Protein AF-A0A4R1ARC1-F1 (afdb_monomer_lite)

Radius of gyration: 11.85 Å; chains: 1; bounding box: 32×26×24 Å

Structure (mmCIF, N/CA/C/O backbone):
data_AF-A0A4R1ARC1-F1
#
_entry.id   AF-A0A4R1ARC1-F1
#
loop_
_atom_site.group_PDB
_atom_site.id
_atom_site.type_symbol
_atom_site.label_atom_id
_atom_site.label_alt_id
_atom_site.label_comp_id
_atom_site.label_asym_id
_atom_site.label_entity_id
_atom_site.label_seq_id
_atom_site.pdbx_PDB_ins_code
_atom_site.Cartn_x
_atom_site.Cartn_y
_atom_site.Cartn_z
_atom_site.occupancy
_atom_site.B_iso_or_equiv
_atom_site.auth_seq_id
_atom_site.auth_comp_id
_atom_site.auth_asym_id
_atom_site.auth_atom_id
_atom_site.pdbx_PDB_model_num
ATOM 1 N N . MET A 1 1 ? 1.862 3.022 -10.578 1.00 90.06 1 MET A N 1
ATOM 2 C CA . MET A 1 1 ? 0.577 2.445 -10.128 1.00 90.06 1 MET A CA 1
ATOM 3 C C . MET A 1 1 ? -0.563 3.443 -10.360 1.00 90.06 1 MET A C 1
ATOM 5 O O . MET A 1 1 ? -0.279 4.633 -10.358 1.00 90.06 1 MET A O 1
ATOM 9 N N . LYS A 1 2 ? -1.820 3.014 -10.586 1.00 93.06 2 LYS A N 1
ATOM 10 C CA . LYS A 1 2 ? -3.000 3.915 -10.596 1.00 93.06 2 LYS A CA 1
ATOM 11 C C . LYS A 1 2 ? -3.759 3.827 -9.269 1.00 93.06 2 LYS A C 1
ATOM 13 O O . LYS A 1 2 ? -3.868 2.737 -8.718 1.00 93.06 2 LYS A O 1
ATOM 18 N N . GLU A 1 3 ? -4.383 4.930 -8.842 1.00 95.56 3 GLU A N 1
ATOM 19 C CA . GLU A 1 3 ? -5.234 5.001 -7.635 1.00 95.56 3 GLU A CA 1
ATOM 20 C C . GLU A 1 3 ? -6.268 3.864 -7.576 1.00 95.56 3 GLU A C 1
ATOM 22 O O . GLU A 1 3 ? -6.374 3.170 -6.571 1.00 95.56 3 GLU A O 1
ATOM 27 N N . LEU A 1 4 ? -6.982 3.611 -8.681 1.00 96.44 4 LEU A N 1
ATOM 28 C CA . LEU A 1 4 ? -8.010 2.566 -8.744 1.00 96.44 4 LEU A CA 1
ATOM 29 C C . LEU A 1 4 ? -7.451 1.149 -8.542 1.00 96.44 4 LEU A C 1
ATOM 31 O O . LEU A 1 4 ? -8.164 0.287 -8.029 1.00 96.44 4 LEU A O 1
ATOM 35 N N . ASP A 1 5 ? -6.217 0.893 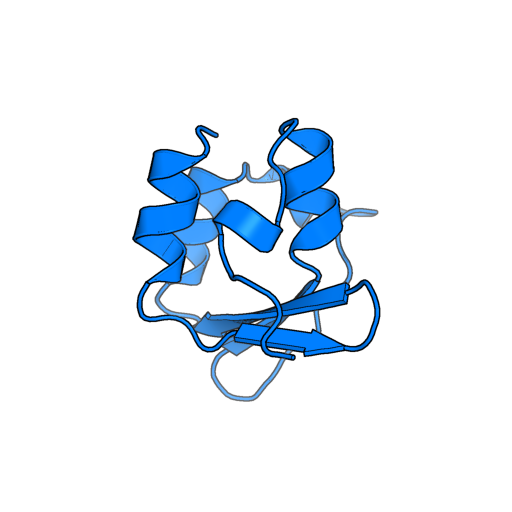-8.974 1.00 96.56 5 ASP A N 1
ATOM 36 C CA . ASP A 1 5 ? -5.603 -0.430 -8.850 1.00 96.56 5 ASP A CA 1
ATOM 37 C C . ASP A 1 5 ? -5.184 -0.676 -7.393 1.00 96.56 5 ASP A C 1
ATOM 39 O O . ASP A 1 5 ? -5.520 -1.721 -6.837 1.00 96.56 5 ASP A O 1
ATOM 43 N N . LEU A 1 6 ? -4.584 0.330 -6.741 1.00 96.62 6 LEU A N 1
ATOM 44 C CA . LEU A 1 6 ? -4.306 0.295 -5.300 1.00 96.62 6 LEU A CA 1
ATOM 45 C C . LEU A 1 6 ? -5.591 0.146 -4.484 1.00 96.62 6 LEU A C 1
ATOM 47 O O . LEU A 1 6 ? -5.684 -0.725 -3.625 1.00 96.62 6 LEU A O 1
ATOM 51 N N . TYR A 1 7 ? -6.611 0.948 -4.797 1.00 96.81 7 TYR A N 1
ATOM 52 C CA . TYR A 1 7 ? -7.899 0.902 -4.112 1.00 96.81 7 TYR A CA 1
ATOM 53 C C . TYR A 1 7 ? -8.518 -0.499 -4.153 1.00 96.81 7 TYR A C 1
ATOM 55 O O . TYR A 1 7 ? -8.976 -0.995 -3.127 1.00 96.81 7 TYR A O 1
ATOM 63 N N . LYS A 1 8 ? -8.511 -1.153 -5.325 1.00 97.19 8 LYS A N 1
ATOM 64 C CA . LYS A 1 8 ? -9.017 -2.526 -5.486 1.00 97.19 8 LYS A CA 1
ATOM 65 C C . LYS A 1 8 ? -8.214 -3.530 -4.672 1.00 97.19 8 LYS A C 1
ATOM 67 O O . LYS A 1 8 ? -8.818 -4.370 -4.012 1.00 97.19 8 LYS A O 1
ATOM 72 N N . PHE A 1 9 ? -6.887 -3.430 -4.713 1.00 97.06 9 PHE A N 1
ATOM 73 C CA . PHE A 1 9 ? -6.006 -4.309 -3.953 1.00 97.06 9 PHE A CA 1
ATOM 74 C C . PHE A 1 9 ? -6.243 -4.186 -2.438 1.00 97.06 9 PHE A C 1
ATOM 76 O O . PHE A 1 9 ? -6.227 -5.187 -1.732 1.00 97.06 9 PHE A O 1
ATOM 83 N N . CYS A 1 10 ? -6.521 -2.982 -1.932 1.00 96.81 10 CYS A N 1
ATOM 84 C CA . CYS A 1 10 ? -6.717 -2.728 -0.504 1.00 96.81 10 CYS A CA 1
ATOM 85 C C . CYS A 1 10 ? -8.098 -3.136 0.054 1.00 96.81 10 CYS A C 1
ATOM 87 O O . CYS A 1 10 ? -8.278 -3.095 1.270 1.00 96.81 10 CYS A O 1
ATOM 89 N N . GLN A 1 11 ? -9.086 -3.507 -0.775 1.00 95.00 11 GLN A N 1
ATOM 90 C CA . GLN A 1 11 ? -10.485 -3.669 -0.325 1.00 95.00 11 GLN A CA 1
ATOM 91 C C . GLN A 1 11 ? -10.704 -4.766 0.724 1.00 95.00 11 GLN A C 1
ATOM 93 O O . GLN A 1 11 ? -11.641 -4.674 1.518 1.00 95.00 11 GLN A O 1
ATOM 98 N N . ASP A 1 12 ? -9.881 -5.808 0.713 1.00 95.31 12 ASP A N 1
ATOM 99 C CA . ASP A 1 12 ? -9.962 -6.954 1.620 1.00 95.31 12 ASP A CA 1
ATOM 100 C C . ASP A 1 12 ? -8.822 -6.979 2.652 1.00 95.31 12 ASP A C 1
ATOM 102 O O . ASP A 1 12 ? -8.717 -7.927 3.436 1.00 95.31 12 ASP A O 1
ATOM 106 N N . LYS A 1 13 ? -7.974 -5.943 2.674 1.00 96.62 13 LYS A N 1
ATOM 107 C CA . LYS A 1 13 ? -6.825 -5.851 3.578 1.00 96.62 13 LYS A CA 1
ATOM 108 C C . LYS A 1 13 ? -7.221 -5.187 4.889 1.00 96.62 13 LYS A C 1
ATOM 110 O O . LYS A 1 13 ? -8.075 -4.301 4.944 1.00 96.62 13 LYS A O 1
ATOM 115 N N . GLU A 1 14 ? -6.565 -5.598 5.970 1.00 97.19 14 GLU A N 1
ATOM 116 C CA . GLU A 1 14 ? -6.659 -4.859 7.223 1.00 97.19 14 GLU A CA 1
ATOM 117 C C . GLU A 1 14 ? -5.866 -3.556 7.089 1.00 97.19 14 GLU A C 1
ATOM 119 O O . GLU A 1 14 ? -4.694 -3.566 6.707 1.00 97.19 14 GLU A O 1
ATOM 124 N N . MET A 1 15 ? -6.521 -2.437 7.405 1.00 97.44 15 MET A N 1
ATOM 125 C CA . MET A 1 15 ? -5.923 -1.107 7.392 1.00 97.44 15 MET A CA 1
ATOM 126 C C . MET A 1 15 ? -6.342 -0.303 8.616 1.00 97.44 15 MET A C 1
ATOM 128 O O . MET A 1 15 ? -7.464 -0.437 9.123 1.00 97.44 15 MET A O 1
ATOM 132 N N . ARG A 1 16 ? -5.445 0.561 9.093 1.00 97.50 16 ARG A N 1
ATOM 133 C CA . ARG A 1 16 ? -5.711 1.422 10.244 1.00 97.50 16 ARG A CA 1
ATOM 134 C C . ARG A 1 16 ? -4.917 2.719 10.193 1.00 97.50 16 ARG A C 1
ATOM 136 O O . ARG A 1 16 ? -3.695 2.711 10.104 1.00 97.50 16 ARG A O 1
ATOM 143 N N . TRP A 1 17 ? -5.626 3.823 10.396 1.00 97.31 17 TRP A N 1
ATOM 144 C CA . TRP A 1 17 ? -5.016 5.121 10.654 1.00 97.31 17 TRP A CA 1
ATOM 145 C C . TRP A 1 17 ? -4.427 5.215 12.063 1.00 97.31 17 TRP A C 1
ATOM 147 O O . TRP A 1 17 ? -5.071 4.840 13.048 1.00 97.31 17 TRP A O 1
ATOM 157 N N . HIS A 1 18 ? -3.229 5.782 12.164 1.00 95.31 18 HIS A N 1
ATOM 158 C CA . HIS A 1 18 ? -2.608 6.186 13.418 1.00 95.31 18 HIS A CA 1
ATOM 159 C C . HIS A 1 18 ? -1.996 7.582 13.262 1.00 95.31 18 HIS A C 1
ATOM 161 O O . HIS A 1 18 ? -0.855 7.739 12.830 1.00 95.31 18 HIS A O 1
ATOM 167 N N . GLY A 1 19 ? -2.786 8.609 13.587 1.00 94.56 19 GLY A N 1
ATOM 168 C CA . GLY A 1 19 ? -2.439 9.991 13.258 1.00 94.56 19 GLY A CA 1
ATOM 169 C C . GLY A 1 19 ? -2.440 10.189 11.743 1.00 94.56 19 GLY A C 1
ATOM 170 O O . GLY A 1 19 ? -3.481 10.030 11.101 1.00 94.56 19 GLY A O 1
ATOM 171 N N . ASP A 1 20 ? -1.269 10.493 11.191 1.00 95.19 20 ASP A N 1
ATOM 172 C CA . ASP A 1 20 ? -1.072 10.729 9.757 1.00 95.19 20 ASP A CA 1
ATOM 173 C C . ASP A 1 20 ? -0.488 9.527 9.014 1.00 95.19 20 ASP A C 1
ATOM 175 O O . ASP A 1 20 ? -0.273 9.617 7.816 1.00 95.19 20 ASP A O 1
ATOM 179 N N . LYS A 1 21 ? -0.285 8.395 9.699 1.00 96.44 21 LYS A N 1
ATOM 180 C CA . LYS A 1 21 ? 0.178 7.139 9.096 1.00 96.44 21 LYS A CA 1
ATOM 181 C C . LYS A 1 21 ? -0.994 6.211 8.803 1.00 96.44 21 LYS A C 1
ATOM 183 O O . LYS A 1 21 ? -1.872 6.047 9.662 1.00 96.44 21 LYS A O 1
ATOM 188 N N . LEU A 1 22 ? -0.987 5.565 7.640 1.00 97.50 22 LEU A N 1
ATOM 189 C CA . LEU A 1 22 ? -1.981 4.566 7.248 1.00 97.50 22 LEU A CA 1
ATOM 190 C C . LEU A 1 22 ? -1.308 3.201 7.212 1.00 97.50 22 LEU A C 1
ATOM 192 O O . LEU A 1 22 ? -0.693 2.825 6.221 1.00 97.50 22 LEU A O 1
ATOM 196 N N . TYR A 1 23 ? -1.451 2.442 8.294 1.00 97.75 23 TYR A N 1
ATOM 197 C CA . TYR A 1 23 ? -0.893 1.100 8.348 1.00 97.75 23 TYR A CA 1
ATOM 198 C C . TYR A 1 23 ? -1.745 0.121 7.551 1.00 97.75 23 TYR A C 1
ATOM 200 O O . TYR A 1 23 ? -2.970 0.099 7.706 1.00 97.75 23 TYR A O 1
ATOM 208 N N . ILE A 1 24 ? -1.086 -0.726 6.765 1.00 98.06 24 ILE A N 1
ATOM 209 C CA . ILE A 1 24 ? -1.691 -1.831 6.023 1.00 98.06 24 ILE A CA 1
ATOM 210 C C . ILE A 1 24 ? -1.005 -3.151 6.384 1.00 98.06 24 ILE A C 1
ATOM 212 O O . ILE A 1 24 ? 0.214 -3.203 6.547 1.00 98.06 24 ILE A O 1
ATOM 216 N N . TRP A 1 25 ? -1.792 -4.223 6.512 1.00 98.19 25 TRP A N 1
ATOM 217 C CA . TRP A 1 25 ? -1.290 -5.579 6.736 1.00 98.19 25 TRP A CA 1
ATOM 218 C C . TRP A 1 25 ? -1.401 -6.405 5.456 1.00 98.19 25 TRP A C 1
ATOM 220 O O . TRP A 1 25 ? -2.502 -6.747 5.019 1.00 98.19 25 TRP A O 1
ATOM 230 N N . ILE A 1 26 ? -0.254 -6.761 4.877 1.00 97.94 26 ILE A N 1
ATOM 231 C CA . ILE A 1 26 ? -0.168 -7.551 3.645 1.00 97.94 26 ILE A CA 1
ATOM 232 C C . ILE A 1 26 ? 0.226 -8.980 3.982 1.00 97.94 26 ILE A C 1
ATOM 234 O O . ILE A 1 26 ? 1.307 -9.244 4.514 1.00 97.94 26 ILE A O 1
ATOM 238 N N . ARG A 1 27 ? -0.663 -9.924 3.674 1.00 97.94 27 ARG A N 1
ATOM 239 C CA . ARG A 1 27 ? -0.422 -11.356 3.874 1.00 97.94 27 ARG A CA 1
ATOM 240 C C . ARG A 1 27 ? 0.722 -11.832 2.989 1.00 97.94 27 ARG A C 1
ATOM 242 O O . ARG A 1 27 ? 0.863 -11.377 1.859 1.00 97.94 27 ARG A O 1
ATOM 249 N N . PHE A 1 28 ? 1.498 -12.809 3.454 1.00 97.44 28 PHE A N 1
ATOM 250 C CA . PHE A 1 28 ? 2.629 -13.321 2.667 1.00 97.44 28 P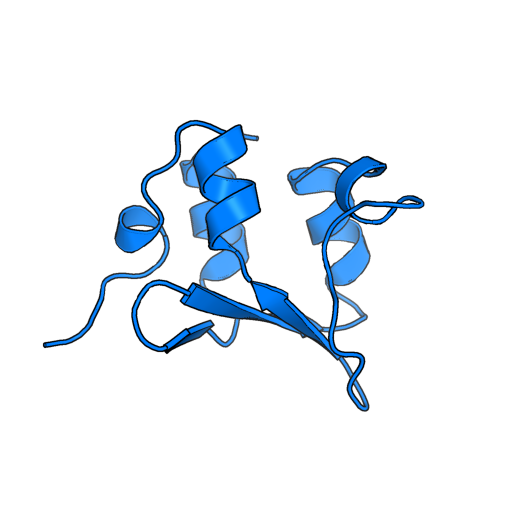HE A CA 1
ATOM 251 C C . PHE A 1 28 ? 2.233 -13.888 1.301 1.00 97.44 28 PHE A C 1
ATOM 253 O O . PHE A 1 28 ? 3.014 -13.805 0.358 1.00 97.44 28 PHE A O 1
ATOM 260 N N . TYR A 1 29 ? 1.020 -14.430 1.173 1.00 96.88 29 TYR A N 1
ATOM 261 C CA . TYR A 1 29 ? 0.505 -14.911 -0.109 1.00 96.88 29 TYR A CA 1
ATOM 262 C C . TYR A 1 29 ? 0.070 -13.784 -1.064 1.00 96.88 29 TYR A C 1
ATOM 264 O O . TYR A 1 29 ? 0.014 -14.028 -2.265 1.00 96.88 29 TYR A O 1
ATOM 272 N N . ASP A 1 30 ? -0.160 -12.568 -0.557 1.00 97.44 30 ASP A N 1
ATOM 273 C CA . ASP A 1 30 ? -0.497 -11.372 -1.346 1.00 97.44 30 ASP A CA 1
ATOM 274 C C . ASP A 1 30 ? 0.740 -10.506 -1.648 1.00 97.44 30 ASP A C 1
ATOM 276 O O . ASP A 1 30 ? 0.680 -9.620 -2.498 1.00 97.44 30 ASP A O 1
ATOM 280 N N . LEU A 1 31 ? 1.876 -10.751 -0.975 1.00 94.56 31 LEU A N 1
ATOM 281 C CA . LEU A 1 31 ? 3.085 -9.923 -1.089 1.00 94.56 31 LEU A CA 1
ATOM 282 C C . LEU A 1 31 ? 3.550 -9.742 -2.530 1.00 94.56 31 LEU A C 1
ATOM 284 O O . LEU A 1 31 ? 3.908 -8.637 -2.915 1.00 94.56 31 LEU A O 1
ATOM 288 N N . ARG A 1 32 ? 3.533 -10.813 -3.328 1.00 95.31 32 ARG A N 1
ATOM 289 C CA . ARG A 1 32 ? 3.969 -10.743 -4.725 1.00 95.31 32 ARG A CA 1
ATOM 290 C C . ARG A 1 32 ? 3.076 -9.823 -5.553 1.00 95.31 32 ARG A C 1
ATOM 292 O O . ARG A 1 32 ? 3.585 -9.010 -6.314 1.00 95.31 32 ARG A O 1
ATOM 299 N N . GLU A 1 33 ? 1.761 -9.961 -5.407 1.00 96.12 33 GLU A N 1
ATOM 300 C CA . GLU A 1 33 ? 0.802 -9.105 -6.108 1.00 96.12 33 GLU A CA 1
ATOM 301 C C . GLU A 1 33 ? 0.996 -7.644 -5.700 1.00 96.12 33 GLU A C 1
ATOM 303 O O . GLU A 1 33 ? 1.011 -6.761 -6.555 1.00 96.12 33 GLU A O 1
ATOM 308 N N . PHE A 1 34 ? 1.234 -7.403 -4.410 1.00 95.69 34 PHE A N 1
ATOM 309 C CA . PHE A 1 34 ? 1.518 -6.071 -3.903 1.00 95.69 34 PHE A CA 1
ATOM 310 C C . PHE A 1 34 ? 2.796 -5.478 -4.504 1.00 95.69 34 PHE A C 1
ATOM 312 O O . PHE A 1 34 ? 2.753 -4.375 -5.041 1.00 95.69 34 PHE A O 1
ATOM 319 N N . THR A 1 35 ? 3.916 -6.208 -4.482 1.00 94.56 35 THR A N 1
ATOM 320 C CA . THR A 1 35 ? 5.194 -5.731 -5.037 1.00 94.56 35 THR A CA 1
ATOM 321 C C . THR A 1 35 ? 5.137 -5.523 -6.546 1.00 94.56 35 THR A C 1
ATOM 323 O O . THR A 1 35 ? 5.725 -4.572 -7.054 1.00 94.56 35 THR A O 1
ATOM 326 N N . ASP A 1 36 ? 4.396 -6.367 -7.269 1.00 94.94 36 ASP A N 1
ATOM 327 C CA . ASP A 1 36 ? 4.181 -6.202 -8.710 1.00 94.94 36 ASP A CA 1
ATOM 328 C C . ASP A 1 36 ? 3.333 -4.944 -9.007 1.00 94.94 36 ASP A C 1
ATOM 330 O O . ASP A 1 36 ? 3.500 -4.305 -10.049 1.00 94.94 36 ASP A O 1
ATOM 334 N N . LEU A 1 37 ? 2.440 -4.565 -8.085 1.00 95.62 37 LEU A N 1
ATOM 335 C CA . LEU A 1 37 ? 1.572 -3.393 -8.192 1.00 95.62 37 LEU A CA 1
ATOM 336 C C . LEU A 1 37 ? 2.299 -2.075 -7.872 1.00 95.62 37 LEU A C 1
ATOM 338 O O . LEU A 1 37 ? 2.170 -1.109 -8.637 1.00 95.62 37 LEU A O 1
ATOM 342 N N . ILE A 1 38 ? 3.028 -2.019 -6.751 1.00 93.38 38 ILE A N 1
ATOM 343 C CA . ILE A 1 38 ? 3.698 -0.793 -6.274 1.00 93.38 38 ILE A CA 1
ATOM 344 C C . ILE A 1 38 ? 5.082 -0.581 -6.906 1.00 93.38 38 ILE A C 1
ATOM 346 O O . ILE A 1 38 ? 5.553 0.552 -6.973 1.00 93.38 38 ILE A O 1
ATOM 350 N N . GLY A 1 39 ? 5.704 -1.647 -7.416 1.00 91.06 39 GLY A N 1
ATOM 351 C CA . GLY A 1 39 ? 7.085 -1.666 -7.901 1.00 91.06 39 GLY A CA 1
ATOM 352 C C . GLY A 1 39 ? 8.025 -2.379 -6.925 1.00 91.06 39 GLY A C 1
ATOM 353 O O . GLY A 1 39 ? 7.874 -2.274 -5.710 1.00 91.06 39 GLY A O 1
ATOM 354 N N . CYS A 1 40 ? 9.006 -3.113 -7.455 1.00 80.25 40 CYS A N 1
ATOM 355 C CA . CYS A 1 40 ? 9.915 -3.930 -6.645 1.00 80.25 40 CYS A CA 1
ATOM 356 C C . CYS A 1 40 ? 10.867 -3.114 -5.759 1.00 80.25 40 CYS A C 1
ATOM 358 O O . CYS A 1 40 ? 11.239 -3.585 -4.689 1.00 80.25 40 CYS A O 1
ATOM 360 N N . ASP A 1 41 ? 11.193 -1.890 -6.169 1.00 88.62 41 ASP A N 1
ATOM 361 C CA . ASP A 1 41 ? 12.257 -1.086 -5.560 1.00 88.62 41 ASP A CA 1
ATOM 362 C C . ASP A 1 41 ? 11.889 -0.556 -4.157 1.00 88.62 41 ASP A C 1
ATOM 364 O O . ASP A 1 41 ? 12.757 -0.128 -3.401 1.00 88.62 41 ASP A O 1
ATOM 368 N N . TRP A 1 42 ? 10.606 -0.607 -3.773 1.00 91.06 42 TRP A N 1
ATOM 369 C CA . TRP A 1 42 ? 10.127 -0.147 -2.461 1.00 91.06 42 TRP A CA 1
ATOM 370 C C . TRP A 1 42 ? 10.706 -0.922 -1.281 1.00 91.06 42 TRP A C 1
ATOM 372 O O . TRP A 1 42 ? 10.749 -0.391 -0.177 1.00 91.06 42 TRP A O 1
ATOM 382 N N . PHE A 1 43 ? 11.141 -2.162 -1.499 1.00 90.00 43 PHE A N 1
ATOM 383 C CA . PHE A 1 43 ? 11.698 -3.020 -0.450 1.00 90.00 43 PHE A CA 1
ATOM 384 C C . PHE A 1 43 ? 13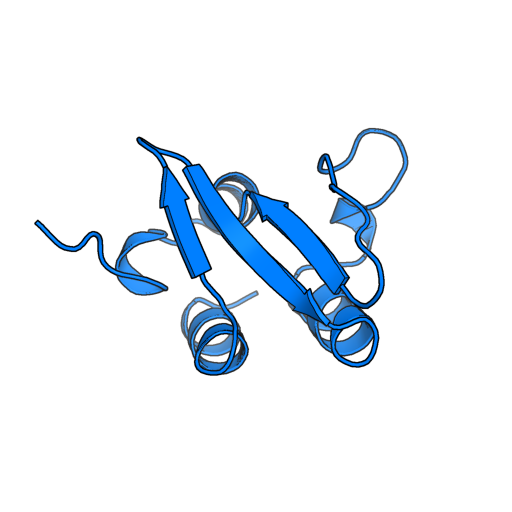.170 -3.369 -0.683 1.00 90.00 43 PHE A C 1
ATOM 386 O O . PHE A 1 43 ? 13.688 -4.303 -0.065 1.00 90.00 43 PHE A O 1
ATOM 393 N N . ASP A 1 44 ? 13.839 -2.629 -1.567 1.00 89.75 44 ASP A N 1
ATOM 394 C CA . ASP A 1 44 ? 15.284 -2.711 -1.737 1.00 89.75 44 ASP A CA 1
ATOM 395 C C . ASP A 1 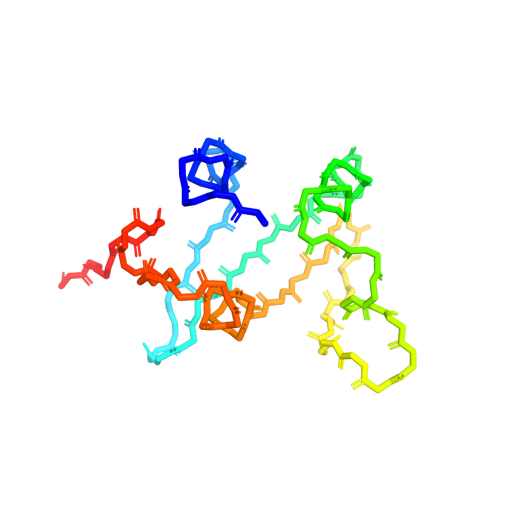44 ? 16.018 -2.030 -0.564 1.00 89.75 44 ASP A C 1
ATOM 397 O O . ASP A 1 44 ? 15.421 -1.451 0.348 1.00 89.75 44 ASP A O 1
ATOM 401 N N . GLU A 1 45 ? 17.350 -2.120 -0.550 1.00 86.12 45 GLU A N 1
ATOM 402 C CA . GLU A 1 45 ? 18.174 -1.522 0.504 1.00 86.12 45 GLU A CA 1
ATOM 403 C C . GLU A 1 45 ? 17.972 0.004 0.576 1.00 86.12 45 GLU A C 1
ATOM 405 O O . GLU A 1 45 ? 18.271 0.730 -0.372 1.00 86.12 45 GLU A O 1
ATOM 410 N N . GLY A 1 46 ? 17.485 0.491 1.724 1.00 84.88 46 GLY A N 1
ATOM 411 C CA . GLY A 1 46 ? 17.126 1.900 1.928 1.00 84.88 46 GLY A CA 1
ATOM 412 C C . GLY A 1 46 ? 15.687 2.262 1.540 1.00 84.88 46 GLY A C 1
ATOM 413 O O . GLY A 1 46 ? 15.366 3.449 1.530 1.00 84.88 46 GLY A O 1
ATOM 414 N N . GLY A 1 47 ? 14.856 1.265 1.215 1.00 88.94 47 GLY A N 1
ATOM 415 C CA . GLY A 1 47 ? 13.422 1.408 0.974 1.00 88.94 47 GLY A CA 1
ATOM 416 C C . GLY A 1 47 ? 12.581 1.510 2.253 1.00 88.94 47 GLY A C 1
ATOM 417 O O . GLY A 1 47 ? 13.048 1.969 3.294 1.00 88.94 47 GLY A O 1
ATOM 418 N N . GLU A 1 48 ? 11.325 1.080 2.152 1.00 91.38 48 GLU A N 1
ATOM 419 C CA . GLU A 1 48 ? 10.293 1.251 3.174 1.00 91.38 48 GLU A CA 1
ATOM 420 C C . GLU A 1 48 ? 10.503 0.336 4.388 1.00 91.38 48 GLU A C 1
ATOM 422 O O . GLU A 1 48 ? 10.777 -0.864 4.260 1.00 91.38 48 GLU A O 1
ATOM 427 N N . ASP A 1 49 ? 10.306 0.889 5.585 1.00 93.06 49 ASP A N 1
ATOM 428 C CA . ASP A 1 49 ? 10.384 0.124 6.825 1.00 93.06 49 ASP A CA 1
ATOM 429 C C . ASP A 1 49 ? 9.176 -0.817 6.959 1.00 93.06 49 ASP A C 1
ATOM 431 O O . ASP A 1 49 ? 8.014 -0.401 6.969 1.00 93.06 49 ASP A O 1
ATOM 435 N N . VAL A 1 50 ? 9.450 -2.111 7.146 1.00 93.75 50 VAL A N 1
ATOM 436 C CA . VAL A 1 50 ? 8.414 -3.136 7.329 1.00 93.75 50 VAL A CA 1
ATOM 437 C C . VAL A 1 50 ? 8.517 -3.821 8.685 1.00 93.75 50 VAL A C 1
ATOM 439 O O . VAL A 1 50 ? 9.579 -4.249 9.139 1.00 93.75 50 VAL A O 1
ATOM 442 N N . SER A 1 51 ? 7.368 -4.003 9.328 1.00 96.62 51 SER A N 1
ATOM 443 C CA . SER A 1 51 ? 7.236 -4.833 10.519 1.00 96.62 51 SER A CA 1
ATOM 444 C C . SER A 1 51 ? 6.826 -6.248 10.120 1.00 96.62 51 SER A C 1
ATOM 446 O O . SER A 1 51 ? 5.669 -6.500 9.774 1.00 96.62 51 SER A O 1
ATOM 448 N N . LEU A 1 52 ? 7.773 -7.187 10.172 1.00 96.81 52 LEU A N 1
ATOM 449 C CA . LEU A 1 52 ? 7.509 -8.603 9.918 1.00 96.81 52 LEU A CA 1
ATOM 450 C C . LEU A 1 52 ? 6.684 -9.218 11.058 1.00 96.81 52 LEU A C 1
ATOM 452 O O . LEU A 1 52 ? 7.059 -9.132 12.227 1.00 96.81 52 LEU A O 1
ATOM 456 N N . GLN A 1 53 ? 5.585 -9.880 10.706 1.00 97.50 53 GLN A N 1
ATOM 457 C CA . GLN A 1 53 ? 4.705 -10.598 11.629 1.00 97.50 53 GLN A CA 1
ATOM 458 C C . GLN A 1 53 ? 4.717 -12.103 11.320 1.00 97.50 53 GLN A C 1
ATOM 460 O O . GLN A 1 53 ? 5.468 -12.576 10.471 1.00 97.50 53 GLN A O 1
ATOM 465 N N . TYR A 1 54 ? 3.891 -12.883 12.024 1.00 97.25 54 TYR A N 1
ATOM 466 C CA . TYR A 1 54 ? 3.835 -14.339 11.846 1.00 97.25 54 TYR A CA 1
ATOM 467 C C . TYR A 1 54 ? 3.412 -14.775 10.428 1.00 97.25 54 TYR A C 1
ATOM 469 O O . TYR A 1 54 ? 3.941 -15.756 9.912 1.00 97.25 54 TYR A O 1
ATOM 477 N N . ASP A 1 55 ? 2.471 -14.064 9.801 1.00 97.69 55 ASP A N 1
ATOM 478 C CA . ASP A 1 55 ? 1.846 -14.440 8.520 1.00 97.69 55 ASP A CA 1
ATOM 479 C C . ASP A 1 55 ? 1.627 -13.254 7.551 1.00 97.69 55 ASP A C 1
ATOM 481 O O . ASP A 1 55 ? 0.946 -13.377 6.524 1.00 97.69 55 ASP A O 1
ATOM 485 N N . CYS A 1 56 ? 2.178 -12.087 7.883 1.00 97.94 56 CYS A N 1
ATOM 486 C CA . CYS A 1 56 ? 2.052 -10.852 7.117 1.00 97.94 56 CYS A CA 1
ATOM 487 C C . CYS A 1 56 ? 3.205 -9.881 7.398 1.00 97.94 56 CYS A C 1
ATOM 489 O O . CYS A 1 56 ? 4.001 -10.080 8.318 1.00 97.94 56 CYS A O 1
ATOM 491 N N . ILE A 1 57 ? 3.274 -8.817 6.605 1.00 97.19 57 ILE A N 1
ATOM 492 C CA . ILE A 1 57 ? 4.006 -7.597 6.948 1.00 97.19 57 ILE A CA 1
ATOM 493 C C . ILE A 1 57 ? 3.010 -6.501 7.324 1.00 97.19 57 ILE A C 1
ATOM 495 O O . ILE A 1 57 ? 1.887 -6.485 6.820 1.00 97.19 57 ILE A O 1
ATOM 499 N N . CYS A 1 58 ? 3.431 -5.584 8.185 1.00 97.56 58 CYS A N 1
ATOM 500 C CA . CYS A 1 58 ? 2.739 -4.332 8.460 1.00 97.56 58 CYS A CA 1
ATOM 501 C C . CYS A 1 58 ? 3.657 -3.172 8.076 1.00 97.56 58 CYS A C 1
ATOM 503 O O . CYS A 1 58 ? 4.831 -3.181 8.446 1.00 97.56 58 CYS A O 1
ATOM 505 N N . MET A 1 59 ? 3.135 -2.197 7.342 1.00 96.56 59 MET A N 1
ATOM 506 C CA . MET A 1 59 ? 3.905 -1.051 6.855 1.00 96.56 59 MET A CA 1
ATOM 507 C C . MET A 1 59 ? 3.025 0.186 6.712 1.00 96.56 59 MET A C 1
ATOM 509 O O . MET A 1 59 ? 1.796 0.067 6.711 1.00 96.56 59 MET A O 1
ATOM 513 N N . ASP A 1 60 ? 3.652 1.353 6.596 1.00 96.50 60 ASP A N 1
ATOM 514 C CA . ASP A 1 60 ? 2.965 2.598 6.265 1.00 96.50 60 ASP A CA 1
ATOM 515 C C . ASP A 1 60 ? 2.695 2.659 4.757 1.00 96.50 60 ASP A C 1
ATOM 517 O O . ASP A 1 60 ? 3.566 2.375 3.941 1.00 96.50 60 ASP A O 1
ATOM 521 N N . LEU A 1 61 ? 1.461 2.981 4.378 1.00 96.44 61 LEU A N 1
ATOM 522 C CA . LEU A 1 61 ? 1.055 3.094 2.978 1.00 96.44 61 LEU A CA 1
ATOM 523 C C . LEU A 1 61 ? 1.144 4.538 2.464 1.00 96.44 61 LEU A C 1
ATOM 525 O O . LEU A 1 61 ? 1.046 4.759 1.256 1.00 96.44 61 LEU A O 1
ATOM 529 N N . VAL A 1 62 ? 1.296 5.521 3.358 1.00 96.56 62 VAL A N 1
ATOM 530 C CA . VAL A 1 62 ? 1.262 6.948 2.999 1.00 96.56 62 VAL A CA 1
ATOM 531 C C . VAL A 1 62 ? 2.409 7.318 2.069 1.00 96.56 62 VAL A C 1
ATOM 533 O O . VAL A 1 62 ? 2.143 7.892 1.019 1.00 96.56 62 VAL A O 1
ATOM 536 N N . ASP A 1 63 ? 3.637 6.895 2.368 1.00 92.56 63 ASP A N 1
ATOM 537 C CA . ASP A 1 63 ? 4.809 7.223 1.545 1.00 92.56 63 ASP A CA 1
ATOM 538 C C . ASP A 1 63 ? 4.676 6.661 0.113 1.00 92.56 63 ASP A C 1
ATOM 540 O O . ASP A 1 63 ? 4.976 7.341 -0.875 1.00 92.56 63 ASP A O 1
ATOM 544 N N . ILE A 1 64 ? 4.100 5.458 -0.024 1.00 94.44 64 ILE A N 1
ATOM 545 C CA . ILE A 1 64 ? 3.763 4.859 -1.325 1.00 94.44 64 ILE A CA 1
ATOM 546 C C . ILE A 1 64 ? 2.703 5.681 -2.064 1.00 94.44 64 ILE A C 1
ATOM 548 O O . ILE A 1 64 ? 2.820 5.901 -3.273 1.00 94.44 64 ILE A O 1
ATOM 552 N N . CYS A 1 65 ? 1.652 6.116 -1.367 1.00 96.06 65 CYS A N 1
ATOM 553 C CA . CYS A 1 65 ? 0.594 6.930 -1.961 1.00 96.06 65 CYS A CA 1
ATOM 554 C C . CYS A 1 65 ? 1.139 8.282 -2.439 1.00 96.06 65 CYS A C 1
ATOM 556 O O . CYS A 1 65 ? 0.911 8.650 -3.594 1.00 96.06 65 CYS A O 1
ATOM 558 N N . ASP A 1 66 ? 1.925 8.959 -1.604 1.00 94.19 66 ASP A N 1
ATOM 559 C CA . ASP A 1 66 ? 2.503 10.274 -1.882 1.00 94.19 66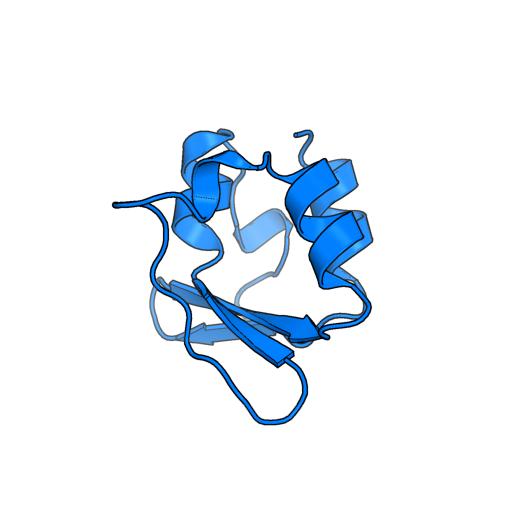 ASP A CA 1
ATOM 560 C C . ASP A 1 66 ? 3.436 10.236 -3.101 1.00 94.19 66 ASP A C 1
ATOM 562 O O . ASP A 1 66 ? 3.316 11.073 -3.999 1.00 94.19 66 ASP A O 1
ATOM 566 N N . ASN A 1 67 ? 4.296 9.215 -3.214 1.00 92.69 67 ASN A N 1
ATOM 567 C CA . ASN A 1 67 ? 5.166 9.022 -4.383 1.00 92.69 67 ASN A CA 1
ATOM 568 C C . ASN A 1 67 ? 4.386 8.813 -5.698 1.00 92.69 67 ASN A C 1
ATOM 570 O O . ASN A 1 67 ? 4.900 9.070 -6.788 1.00 92.69 67 ASN A O 1
ATOM 574 N N . HIS A 1 68 ? 3.143 8.338 -5.612 1.00 92.81 68 HIS A N 1
ATOM 575 C CA . HIS A 1 68 ? 2.258 8.146 -6.758 1.00 92.81 68 HIS A CA 1
ATOM 576 C C . HIS A 1 68 ? 1.212 9.259 -6.929 1.00 92.81 68 HIS A C 1
ATOM 578 O O . HIS A 1 68 ? 0.322 9.104 -7.767 1.00 92.81 68 HIS A O 1
ATOM 584 N N . GLU A 1 69 ? 1.325 10.368 -6.185 1.00 95.38 69 GLU A N 1
ATOM 585 C CA . GLU A 1 69 ? 0.362 11.481 -6.178 1.00 95.38 69 GLU A CA 1
ATOM 586 C C . GLU A 1 69 ? -1.077 11.026 -5.843 1.00 95.38 69 GLU A C 1
ATOM 588 O O . GLU A 1 69 ? -2.064 11.558 -6.361 1.00 95.38 69 GLU A O 1
ATOM 593 N N .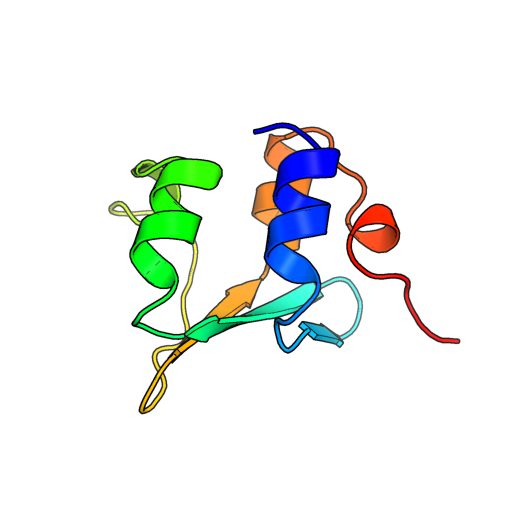 ILE A 1 70 ? -1.204 10.007 -4.988 1.00 96.50 70 ILE A N 1
ATOM 594 C CA . ILE A 1 70 ? -2.475 9.449 -4.518 1.00 96.50 70 ILE A CA 1
ATOM 595 C C . ILE A 1 70 ? -2.777 10.006 -3.128 1.00 96.50 70 ILE A C 1
ATOM 597 O O . ILE A 1 70 ? -1.952 9.919 -2.231 1.00 96.50 70 ILE A O 1
ATOM 601 N N . ASP A 1 71 ? -3.994 10.512 -2.930 1.00 96.62 71 ASP A N 1
ATOM 602 C CA . ASP A 1 71 ? -4.491 10.868 -1.599 1.00 96.62 71 ASP A CA 1
ATOM 603 C C . ASP A 1 71 ? -4.842 9.584 -0.814 1.00 96.62 71 ASP A C 1
ATOM 605 O O . ASP A 1 71 ? -5.772 8.870 -1.218 1.00 96.62 71 ASP A O 1
ATOM 609 N N . PRO A 1 72 ? -4.151 9.266 0.301 1.00 96.56 72 PRO A N 1
ATOM 610 C CA . PRO A 1 72 ? -4.398 8.035 1.047 1.00 96.56 72 PRO A CA 1
ATOM 611 C C . PRO A 1 72 ? -5.828 7.936 1.602 1.00 96.56 72 PRO A C 1
ATOM 613 O O . PRO A 1 72 ? -6.341 6.828 1.776 1.00 96.56 72 PRO A O 1
ATOM 616 N N . GLU A 1 73 ? -6.525 9.056 1.836 1.00 96.50 73 GLU A N 1
ATOM 617 C CA . GLU A 1 73 ? -7.923 9.027 2.288 1.00 96.50 73 GLU A CA 1
ATOM 618 C C . GLU A 1 73 ? -8.889 8.519 1.205 1.00 96.50 73 GLU A C 1
ATOM 620 O O . GLU A 1 73 ? -9.977 8.032 1.528 1.00 96.50 73 GLU A O 1
ATOM 625 N N . ARG A 1 74 ? -8.485 8.547 -0.074 1.00 96.31 74 ARG A N 1
ATOM 626 C CA . ARG A 1 74 ? -9.230 7.899 -1.170 1.00 96.31 74 ARG A CA 1
ATOM 627 C C . ARG A 1 74 ? -9.066 6.385 -1.175 1.00 96.31 74 ARG A C 1
ATOM 629 O O . ARG A 1 74 ? -9.956 5.684 -1.656 1.00 96.31 74 ARG A O 1
ATOM 636 N N . ILE A 1 75 ? -7.962 5.882 -0.623 1.00 96.75 75 ILE A N 1
ATOM 637 C CA . ILE A 1 75 ? -7.737 4.448 -0.417 1.00 96.75 75 ILE A CA 1
ATOM 638 C C . ILE A 1 75 ? -8.497 3.980 0.823 1.00 96.75 75 ILE A C 1
ATOM 640 O O . ILE A 1 75 ? -9.252 3.007 0.766 1.00 96.75 75 ILE A O 1
ATOM 644 N N . PHE A 1 76 ? -8.352 4.704 1.934 1.00 96.75 76 PHE A N 1
ATOM 645 C CA . PHE A 1 76 ? -9.037 4.404 3.183 1.00 96.75 76 PHE A CA 1
ATOM 646 C C . PHE A 1 76 ? -9.369 5.680 3.955 1.00 96.75 76 PHE A C 1
ATOM 648 O O . PHE A 1 76 ? -8.491 6.322 4.523 1.00 96.75 76 PHE A O 1
ATOM 655 N N . ALA A 1 77 ? -10.650 6.035 4.035 1.00 95.25 77 ALA A N 1
ATOM 656 C CA . ALA A 1 77 ? -11.077 7.252 4.722 1.00 95.25 77 ALA A CA 1
ATOM 657 C C . ALA A 1 77 ? -10.804 7.195 6.239 1.00 95.25 77 ALA A C 1
ATOM 659 O O . ALA A 1 77 ? -11.083 6.183 6.896 1.00 95.25 77 ALA A O 1
ATOM 660 N N . LYS A 1 78 ? -10.334 8.308 6.822 1.00 93.19 78 LYS A N 1
ATOM 661 C CA . LYS A 1 78 ? -10.299 8.479 8.282 1.00 93.19 78 LYS A CA 1
ATOM 662 C C . LYS A 1 78 ? -11.737 8.449 8.808 1.00 93.19 78 LYS A C 1
ATOM 664 O O . LYS A 1 78 ? -12.612 9.169 8.328 1.00 93.19 78 LYS A O 1
ATOM 669 N N . ARG A 1 79 ? -12.012 7.585 9.788 1.00 80.38 79 ARG A N 1
ATOM 670 C CA . ARG A 1 79 ? -13.283 7.630 10.523 1.00 80.38 79 ARG A CA 1
ATOM 671 C C . ARG A 1 79 ? -13.130 8.655 11.644 1.00 80.38 79 ARG A C 1
ATOM 673 O O . ARG A 1 79 ? -12.221 8.504 12.457 1.00 80.38 79 ARG A O 1
ATOM 680 N N . ASN A 1 80 ? -13.987 9.676 11.637 1.00 57.25 80 ASN A N 1
ATOM 681 C CA . ASN A 1 80 ? -14.124 10.642 12.734 1.00 57.25 80 ASN A CA 1
ATOM 682 C C . ASN A 1 80 ? -14.578 9.965 14.030 1.00 57.25 80 ASN A C 1
ATOM 684 O O . ASN A 1 80 ? -15.403 9.024 13.936 1.00 57.25 80 ASN A O 1
#

pLDDT: mean 94.34, std 5.51, range [57.25, 98.19]

Foldseek 3Di:
DDQVVLLVLCPPWDWDDDPPFIKTKAFPVCVVVVCVVLDVCQPPVPHFDWDDDPGTIIGTCVVSCVVVVHDVCSSPNDDD

Sequence (80 aa):
MKELDLYKFCQDKEMRWHGDKLYIWIRFYDLREFTDLIGCDWFDEGGEDVSLQYDCICMDLVDICDNHEIDPERIFAKRN

Secondary structure (DSSP, 8-state):
--HHHHHHHHTTSEEEEETTEEEEEEETTTHHHHHHHH-GGGGSTT---EEE-SSEEEEESHHHHHHTT--HHHHSPPP-

Organism: NCBI:txid1742358